Protein AF-A0AA96DJN0-F1 (afdb_monomer_lite)

Radius of gyration: 13.92 Å; chains: 1; bounding box: 29×29×31 Å

pLDDT: mean 93.67, std 10.39, range [49.12, 98.75]

Foldseek 3Di:
DDDDDDDPVNVVVLVVQLVVVVVPPNVVSVVVSVVVVVVVVVCRVVVPPDDPPDPDD

Sequence (57 aa):
MVNINWTNEAEVWLEDIFNFISEDSKKIAKKVVKEIFEKVQILQMFPKFGYKYYEDD

Secondary structure (DSSP, 8-state):
-------HHHHHHHHHHHHHHHHHHHHHHHHHHHHHHHHHHGGGT-TT-S--S----

InterPro domains:
  IPR035093 Toxin-antitoxin system, RelE/ParE toxin domain superfamily [G3DSA:3.30.2310.20] (2-57)

Organism: NCBI:txid3074453

Structure (mmCIF, N/CA/C/O backbone):
data_AF-A0AA96DJN0-F1
#
_entry.id   AF-A0AA96DJN0-F1
#
loop_
_atom_site.group_PDB
_atom_site.id
_atom_site.type_symbol
_atom_site.label_atom_id
_atom_site.label_alt_id
_atom_site.label_comp_id
_atom_site.label_asym_id
_atom_site.label_entity_id
_atom_site.label_seq_id
_atom_site.pdbx_PDB_ins_code
_atom_site.Cartn_x
_atom_site.Cartn_y
_atom_site.Cartn_z
_atom_site.occupancy
_atom_site.B_iso_or_equiv
_atom_site.auth_seq_id
_atom_site.auth_comp_id
_atom_site.auth_asym_id
_atom_site.auth_atom_id
_atom_site.pdbx_PDB_model_num
ATOM 1 N N . MET A 1 1 ? 10.761 9.615 -15.346 1.00 83.38 1 MET A N 1
ATOM 2 C CA . MET A 1 1 ? 9.504 9.652 -14.579 1.00 83.38 1 MET A CA 1
ATOM 3 C C . MET A 1 1 ? 8.555 8.649 -15.204 1.00 83.38 1 MET A C 1
ATOM 5 O O . MET A 1 1 ? 8.566 8.543 -16.426 1.00 83.38 1 MET A O 1
ATOM 9 N N . VAL A 1 2 ? 7.811 7.891 -14.408 1.00 93.31 2 VAL A N 1
ATOM 10 C CA . VAL A 1 2 ? 6.816 6.924 -14.902 1.00 93.31 2 VAL A CA 1
ATOM 11 C C . VAL A 1 2 ? 5.463 7.188 -14.259 1.00 93.31 2 VAL A C 1
ATOM 13 O O . VAL A 1 2 ? 5.396 7.776 -13.181 1.00 93.31 2 VAL A O 1
ATOM 16 N N . ASN A 1 3 ? 4.402 6.725 -14.914 1.00 95.94 3 ASN A N 1
ATOM 17 C CA . ASN A 1 3 ? 3.063 6.743 -14.341 1.00 95.94 3 ASN A CA 1
ATOM 18 C C . ASN A 1 3 ? 2.863 5.497 -13.479 1.00 95.94 3 ASN A C 1
ATOM 20 O O . ASN A 1 3 ? 3.229 4.393 -13.885 1.00 95.94 3 ASN A O 1
ATOM 24 N N . ILE A 1 4 ? 2.272 5.686 -12.303 1.00 96.06 4 ILE A N 1
ATOM 25 C CA . ILE A 1 4 ? 1.837 4.582 -11.450 1.00 96.06 4 ILE A CA 1
ATOM 26 C C . ILE A 1 4 ? 0.415 4.223 -11.853 1.00 96.06 4 ILE A C 1
ATOM 28 O O . ILE A 1 4 ? -0.471 5.071 -11.803 1.00 96.06 4 ILE A O 1
ATOM 32 N N . ASN A 1 5 ? 0.214 2.957 -12.201 1.00 95.94 5 ASN A N 1
ATOM 33 C CA . ASN A 1 5 ? -1.107 2.395 -12.433 1.00 95.94 5 ASN A CA 1
ATOM 34 C C . ASN A 1 5 ? -1.405 1.413 -11.301 1.00 95.94 5 ASN A C 1
ATOM 36 O O . ASN A 1 5 ? -0.680 0.432 -11.133 1.00 95.94 5 ASN A O 1
ATOM 40 N N . TRP A 1 6 ? -2.450 1.693 -10.528 1.00 96.81 6 TRP A N 1
ATOM 41 C CA . TRP A 1 6 ? -2.995 0.740 -9.568 1.00 96.81 6 TRP A CA 1
ATOM 42 C C . TRP A 1 6 ? -3.917 -0.225 -10.308 1.00 96.81 6 TRP A C 1
ATOM 44 O O . TRP A 1 6 ? -4.670 0.179 -11.192 1.00 96.81 6 TRP A O 1
ATOM 54 N N . THR A 1 7 ? -3.820 -1.512 -9.992 1.00 98.00 7 THR A N 1
ATOM 55 C CA . THR A 1 7 ? -4.808 -2.485 -10.456 1.00 98.00 7 THR A CA 1
ATOM 56 C C . THR A 1 7 ? -6.053 -2.378 -9.585 1.00 98.00 7 THR A C 1
ATOM 58 O O . THR A 1 7 ? -5.958 -2.017 -8.413 1.00 98.00 7 THR A O 1
ATOM 61 N N . ASN A 1 8 ? -7.210 -2.768 -10.124 1.00 98.06 8 ASN A N 1
ATOM 62 C CA . ASN A 1 8 ? -8.443 -2.841 -9.335 1.00 98.06 8 ASN A CA 1
ATOM 63 C C . ASN A 1 8 ? -8.259 -3.715 -8.081 1.00 98.06 8 ASN A C 1
ATOM 65 O O . ASN A 1 8 ? -8.762 -3.385 -7.017 1.00 98.06 8 ASN A O 1
ATOM 69 N N . GLU A 1 9 ? -7.504 -4.814 -8.189 1.00 98.38 9 GLU A N 1
ATOM 70 C CA . GLU A 1 9 ? -7.182 -5.682 -7.050 1.00 98.38 9 GLU A CA 1
ATOM 71 C C . GLU A 1 9 ? -6.390 -4.942 -5.963 1.00 98.38 9 GLU A C 1
ATOM 73 O O . GLU A 1 9 ? -6.717 -5.043 -4.784 1.00 98.38 9 GLU A O 1
ATOM 78 N N . ALA A 1 10 ? -5.387 -4.148 -6.345 1.00 98.12 10 ALA A N 1
ATOM 79 C CA . ALA A 1 10 ? -4.599 -3.388 -5.384 1.00 98.12 10 ALA A CA 1
ATOM 80 C C . ALA A 1 10 ? -5.425 -2.282 -4.701 1.00 98.12 10 ALA A C 1
ATOM 82 O O . ALA A 1 10 ? -5.208 -1.998 -3.524 1.00 98.12 10 ALA A O 1
ATOM 83 N N . GLU A 1 11 ? -6.385 -1.679 -5.408 1.00 97.75 11 GLU A N 1
ATOM 84 C CA . GLU A 1 11 ? -7.338 -0.734 -4.813 1.00 97.75 11 GLU A CA 1
ATOM 85 C C . GLU A 1 11 ? -8.258 -1.419 -3.794 1.00 97.75 11 GLU A C 1
ATOM 87 O O . GLU A 1 11 ? -8.410 -0.909 -2.682 1.00 97.75 11 GLU A O 1
ATOM 92 N N . VAL A 1 12 ? -8.791 -2.602 -4.124 1.00 98.44 12 VAL A N 1
ATOM 93 C CA . VAL A 1 12 ? -9.595 -3.417 -3.194 1.00 98.44 12 VAL A CA 1
ATOM 94 C C . VAL A 1 12 ? -8.786 -3.774 -1.949 1.00 98.44 12 VAL A C 1
ATOM 96 O O . VAL A 1 12 ? -9.274 -3.617 -0.835 1.00 98.44 12 VAL A O 1
ATOM 99 N N . TRP A 1 13 ? -7.516 -4.157 -2.094 1.00 98.50 13 TRP A N 1
ATOM 100 C CA . TRP A 1 13 ? -6.670 -4.449 -0.933 1.00 98.50 13 TRP A CA 1
ATOM 101 C C . TRP A 1 13 ? -6.431 -3.230 -0.038 1.00 98.50 13 TRP A C 1
ATOM 103 O O . TRP A 1 13 ? -6.369 -3.378 1.182 1.00 98.50 13 TRP A O 1
ATOM 113 N N . LEU A 1 14 ? -6.306 -2.021 -0.598 1.00 98.38 14 LEU A N 1
ATOM 114 C CA . LEU A 1 14 ? -6.210 -0.804 0.217 1.00 98.38 14 LEU A CA 1
ATOM 115 C C . LEU A 1 14 ? -7.495 -0.556 1.017 1.00 98.38 14 LEU A C 1
ATOM 117 O O . LEU A 1 14 ? -7.413 -0.134 2.175 1.00 98.38 14 LEU A O 1
ATOM 121 N N . GLU A 1 15 ? -8.658 -0.824 0.422 1.00 98.44 15 GLU A N 1
ATOM 122 C CA . GLU A 1 15 ? -9.953 -0.750 1.102 1.00 98.44 15 GLU A CA 1
ATOM 123 C C . GLU A 1 15 ? -10.074 -1.810 2.207 1.00 98.44 15 GLU A C 1
ATOM 125 O O . GLU A 1 15 ? -10.438 -1.475 3.335 1.00 98.44 15 GLU A O 1
ATOM 130 N N . ASP A 1 16 ? -9.682 -3.054 1.939 1.00 98.69 16 ASP A N 1
ATOM 131 C CA . ASP A 1 16 ? -9.713 -4.142 2.922 1.00 98.69 16 ASP A CA 1
ATOM 132 C C . ASP A 1 16 ? -8.789 -3.859 4.114 1.00 98.69 16 ASP A C 1
ATOM 134 O O . ASP A 1 16 ? -9.200 -3.994 5.270 1.00 98.69 16 ASP A O 1
ATOM 138 N N . ILE A 1 17 ? -7.564 -3.380 3.859 1.00 98.69 17 ILE A N 1
ATOM 139 C CA . ILE A 1 17 ? -6.629 -2.943 4.909 1.00 98.69 17 ILE A CA 1
ATOM 140 C C . ILE A 1 17 ? -7.250 -1.819 5.742 1.00 98.69 17 ILE A C 1
ATOM 142 O O . ILE A 1 17 ? -7.152 -1.823 6.974 1.00 98.69 17 ILE A O 1
ATOM 146 N N . PHE A 1 18 ? -7.881 -0.841 5.086 1.00 98.75 18 PHE A N 1
ATOM 147 C CA . PHE A 1 18 ? -8.544 0.253 5.781 1.00 98.75 18 PHE A CA 1
ATOM 148 C C . PHE A 1 18 ? -9.666 -0.253 6.683 1.00 98.75 18 PHE A C 1
ATOM 150 O O . PHE A 1 18 ? -9.728 0.144 7.851 1.00 98.75 18 PHE A O 1
ATOM 157 N N . ASN A 1 19 ? -10.549 -1.091 6.143 1.00 98.75 19 ASN A N 1
ATOM 158 C CA . ASN A 1 19 ? -11.719 -1.609 6.837 1.00 98.75 19 ASN A CA 1
ATOM 159 C C . ASN A 1 19 ? -11.302 -2.445 8.045 1.00 98.75 19 ASN A C 1
ATOM 161 O O . ASN A 1 19 ? -11.757 -2.154 9.150 1.00 98.75 19 ASN A O 1
ATOM 165 N N . PHE A 1 20 ? -10.350 -3.363 7.861 1.00 98.69 20 PHE A N 1
ATOM 166 C CA . PHE A 1 20 ? -9.826 -4.214 8.927 1.00 98.69 20 PHE A CA 1
ATOM 167 C C . PHE A 1 20 ? -9.251 -3.398 10.093 1.00 98.69 20 PHE A C 1
ATOM 169 O O . PHE A 1 20 ? -9.656 -3.558 11.239 1.00 98.69 20 PHE A O 1
ATOM 176 N N . ILE A 1 21 ? -8.348 -2.449 9.819 1.00 98.69 21 ILE A N 1
ATOM 177 C CA . ILE A 1 21 ? -7.729 -1.634 10.881 1.00 98.69 21 ILE A CA 1
ATOM 178 C C . ILE A 1 21 ? -8.742 -0.654 11.500 1.00 98.69 21 ILE A C 1
ATOM 180 O O . ILE A 1 21 ? -8.606 -0.243 12.657 1.00 98.69 21 ILE A O 1
ATOM 184 N N . SER A 1 22 ? -9.756 -0.237 10.738 1.00 98.62 22 SER A N 1
ATOM 185 C CA . SER A 1 22 ? -10.775 0.708 11.205 1.00 98.62 22 SER A CA 1
ATOM 186 C C . SER A 1 22 ? -11.692 0.137 12.280 1.00 98.62 22 SER A C 1
ATOM 188 O O . SER A 1 22 ? -12.306 0.945 12.984 1.00 98.62 22 SER A O 1
ATOM 190 N N . GLU A 1 23 ? -11.765 -1.191 12.418 1.00 98.56 23 GLU A N 1
ATOM 191 C CA . GLU A 1 23 ? -12.469 -1.862 13.518 1.00 98.56 23 GLU A CA 1
ATOM 192 C C . GLU A 1 23 ? -11.909 -1.422 14.881 1.00 98.56 23 GLU A C 1
ATOM 194 O O . GLU A 1 23 ? -12.679 -1.102 15.785 1.00 98.56 23 GLU A O 1
ATOM 199 N N . ASP A 1 24 ? -10.584 -1.266 14.982 1.00 98.38 24 ASP A N 1
ATOM 200 C CA . ASP A 1 24 ? -9.904 -0.794 16.193 1.00 98.38 24 ASP A CA 1
ATOM 201 C C . ASP A 1 24 ? -9.660 0.723 16.186 1.00 98.38 24 ASP A C 1
ATOM 203 O O . ASP A 1 24 ? -9.851 1.422 17.188 1.00 98.38 24 ASP A O 1
ATOM 207 N N . SER A 1 25 ? -9.181 1.271 15.063 1.00 98.44 25 SER A N 1
ATOM 208 C CA . SER A 1 25 ? -8.814 2.686 14.980 1.00 98.44 25 SER A CA 1
ATOM 209 C C . SER A 1 25 ? -8.804 3.237 13.559 1.00 98.44 25 SER A C 1
ATOM 211 O O . SER A 1 25 ? -7.815 3.159 12.825 1.00 98.44 25 SER A O 1
ATOM 213 N N . LYS A 1 26 ? -9.851 3.997 13.225 1.00 98.25 26 LYS A N 1
ATOM 214 C CA . LYS A 1 26 ? -9.935 4.769 11.969 1.00 98.25 26 LYS A CA 1
ATOM 215 C C . LYS A 1 26 ? -8.746 5.710 11.748 1.00 98.25 26 LYS A C 1
ATOM 217 O O . LYS A 1 26 ? -8.378 5.993 10.610 1.00 98.25 26 LYS A O 1
ATOM 222 N N . LYS A 1 27 ? -8.139 6.234 12.823 1.00 98.56 27 LYS A N 1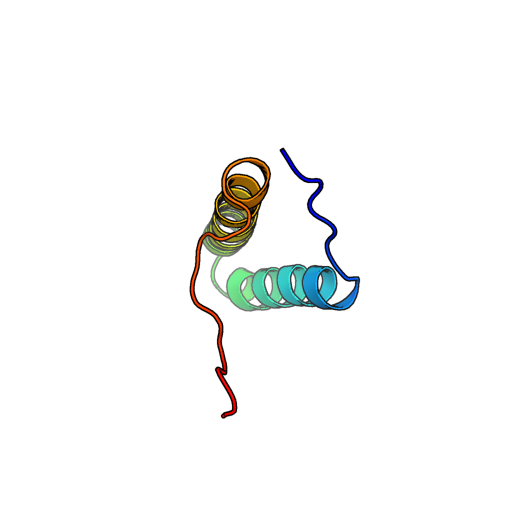
ATOM 223 C CA . LYS A 1 27 ? -6.952 7.101 12.722 1.00 98.56 27 LYS A CA 1
ATOM 224 C C . LYS A 1 27 ? -5.742 6.312 12.218 1.00 98.56 27 LYS A C 1
ATOM 226 O O . LYS A 1 27 ? -5.024 6.811 11.354 1.00 98.56 27 LYS A O 1
ATOM 231 N N . ILE A 1 28 ? -5.527 5.108 12.751 1.00 98.62 28 ILE A N 1
ATOM 232 C CA . ILE A 1 28 ? -4.426 4.234 12.332 1.00 98.62 28 ILE A CA 1
ATOM 233 C C . ILE A 1 28 ? -4.681 3.725 10.912 1.00 98.62 28 ILE A C 1
ATOM 235 O O . ILE A 1 28 ? -3.775 3.809 10.090 1.00 98.62 28 ILE A O 1
ATOM 239 N N . ALA A 1 29 ? -5.914 3.334 10.582 1.00 98.69 29 ALA A N 1
ATOM 240 C CA . ALA A 1 29 ? -6.281 2.901 9.232 1.00 98.69 29 ALA A CA 1
ATOM 241 C C . ALA A 1 29 ? -5.938 3.957 8.167 1.00 98.69 29 ALA A C 1
ATOM 243 O O . ALA A 1 29 ? -5.232 3.671 7.199 1.00 98.69 29 ALA A O 1
ATOM 244 N N . LYS A 1 30 ? -6.337 5.220 8.393 1.00 98.62 30 LYS A N 1
ATOM 245 C CA . LYS A 1 30 ? -5.978 6.346 7.509 1.00 98.62 30 LYS A CA 1
ATOM 246 C C . LYS A 1 30 ? -4.468 6.530 7.379 1.00 98.62 30 LYS A C 1
ATOM 248 O O . LYS A 1 30 ? -3.985 6.826 6.290 1.00 98.62 30 LYS A O 1
ATOM 253 N N . LYS A 1 31 ? -3.734 6.397 8.488 1.00 98.62 31 LYS A N 1
ATOM 254 C CA . LYS A 1 31 ? -2.275 6.537 8.496 1.00 98.62 31 LYS A CA 1
ATOM 255 C C . LYS A 1 31 ? -1.621 5.454 7.634 1.00 98.62 31 LYS A C 1
ATOM 257 O O . LYS A 1 31 ? -0.810 5.795 6.784 1.00 98.62 31 LYS A O 1
ATOM 262 N N . VAL A 1 32 ? -2.003 4.191 7.816 1.00 98.69 32 VAL A N 1
ATOM 263 C CA . VAL A 1 32 ? -1.409 3.052 7.098 1.00 98.69 32 VAL A CA 1
ATOM 264 C C . VAL A 1 32 ? -1.651 3.151 5.592 1.00 98.69 32 VAL A C 1
ATOM 266 O O . VAL A 1 32 ? -0.697 3.085 4.821 1.00 98.69 32 VAL A O 1
ATOM 269 N N . VAL A 1 33 ? -2.894 3.393 5.161 1.00 98.50 33 VAL A N 1
ATOM 270 C CA . VAL A 1 33 ? -3.213 3.553 3.728 1.00 98.50 33 VAL A CA 1
ATOM 271 C C . VAL A 1 33 ? -2.429 4.711 3.111 1.00 98.50 33 VAL A C 1
ATOM 273 O O . VAL A 1 33 ? -1.876 4.578 2.019 1.00 98.50 33 VAL A O 1
ATOM 276 N N . LYS A 1 34 ? -2.326 5.837 3.828 1.00 98.38 34 LYS A N 1
ATOM 277 C CA . LYS A 1 34 ? -1.544 6.990 3.380 1.00 98.38 34 LYS A CA 1
ATOM 278 C C . LYS A 1 34 ? -0.059 6.647 3.223 1.00 98.38 34 LYS A C 1
ATOM 280 O O . LYS A 1 34 ? 0.522 6.989 2.199 1.00 98.38 34 LYS A O 1
ATOM 285 N N . GLU A 1 35 ? 0.540 5.961 4.193 1.00 98.50 35 GLU A N 1
ATOM 286 C CA . GLU A 1 35 ? 1.956 5.571 4.138 1.00 98.50 35 GLU A CA 1
ATOM 287 C C . GLU A 1 35 ? 2.242 4.602 2.980 1.00 98.50 35 GLU A C 1
ATOM 289 O O . GLU A 1 35 ? 3.264 4.743 2.306 1.00 98.50 35 GLU A O 1
ATOM 294 N N . ILE A 1 36 ? 1.332 3.662 2.694 1.00 98.19 36 ILE A N 1
ATOM 295 C CA . ILE A 1 36 ? 1.436 2.787 1.516 1.00 98.19 36 ILE A CA 1
ATOM 296 C C . ILE A 1 36 ? 1.394 3.627 0.236 1.00 98.19 36 ILE A C 1
ATOM 298 O O . ILE A 1 36 ? 2.294 3.520 -0.599 1.00 98.19 36 ILE A O 1
ATOM 302 N N . PHE A 1 37 ? 0.391 4.500 0.100 1.00 97.19 37 PHE A N 1
ATOM 303 C CA . PHE A 1 37 ? 0.242 5.360 -1.071 1.00 97.19 37 PHE A CA 1
ATOM 304 C C . PHE A 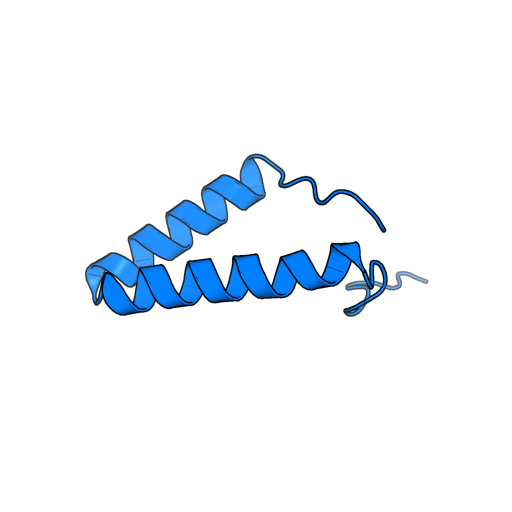1 37 ? 1.488 6.225 -1.310 1.00 97.19 37 PHE A C 1
ATOM 306 O O . PHE A 1 37 ? 2.018 6.235 -2.423 1.00 97.19 37 PHE A O 1
ATOM 313 N N . GLU A 1 38 ? 1.985 6.907 -0.273 1.00 96.81 38 GLU A N 1
ATOM 314 C CA . GLU A 1 38 ? 3.174 7.769 -0.335 1.00 96.81 38 GLU A CA 1
ATOM 315 C C . GLU A 1 38 ? 4.430 6.984 -0.724 1.00 96.81 38 GLU A C 1
ATOM 317 O O . GLU A 1 38 ? 5.206 7.438 -1.567 1.00 96.81 38 GLU A O 1
ATOM 322 N N . LYS A 1 39 ? 4.615 5.780 -0.172 1.00 95.88 39 LYS A N 1
ATOM 323 C CA . LYS A 1 39 ? 5.767 4.932 -0.497 1.00 95.88 39 LYS A CA 1
ATOM 324 C C . LYS A 1 39 ? 5.753 4.479 -1.957 1.00 95.88 39 LYS A C 1
ATOM 326 O O . LYS A 1 39 ? 6.810 4.439 -2.584 1.00 95.88 39 LYS A O 1
ATOM 331 N N . VAL A 1 40 ? 4.576 4.200 -2.519 1.00 96.44 40 VAL A N 1
ATOM 332 C CA . VAL A 1 40 ? 4.431 3.853 -3.942 1.00 96.44 40 VAL A CA 1
ATOM 333 C C . VAL A 1 40 ? 4.729 5.057 -4.843 1.00 96.44 40 VAL A C 1
ATOM 335 O O . VAL A 1 40 ? 5.357 4.873 -5.884 1.00 96.44 40 VAL A O 1
ATOM 338 N N . GLN A 1 41 ? 4.402 6.294 -4.437 1.00 95.19 41 GLN A N 1
ATOM 339 C CA . GLN A 1 41 ? 4.699 7.497 -5.241 1.00 95.19 41 GLN A CA 1
ATOM 340 C C . GLN A 1 41 ? 6.195 7.686 -5.541 1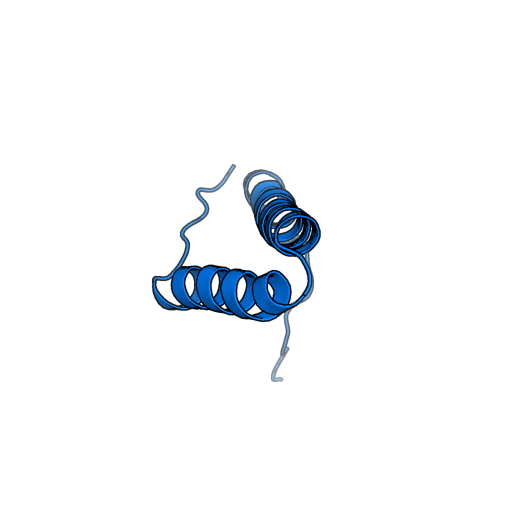.00 95.19 41 GLN A C 1
ATOM 342 O O . GLN A 1 41 ? 6.550 8.242 -6.581 1.00 95.19 41 GLN A O 1
ATOM 347 N N . ILE A 1 42 ? 7.085 7.169 -4.689 1.00 95.94 42 ILE A N 1
ATOM 348 C CA . ILE A 1 42 ? 8.541 7.201 -4.909 1.00 95.94 42 ILE A CA 1
ATOM 349 C C . ILE A 1 42 ? 8.922 6.505 -6.231 1.00 95.94 42 ILE A C 1
ATOM 351 O O . ILE A 1 42 ? 9.868 6.927 -6.907 1.00 95.94 42 ILE A O 1
ATOM 355 N N . LEU A 1 43 ? 8.156 5.493 -6.654 1.00 95.75 43 LEU A N 1
ATOM 356 C CA . LEU A 1 43 ? 8.404 4.742 -7.888 1.00 95.75 43 LEU A CA 1
ATOM 357 C C . LEU A 1 43 ? 8.266 5.596 -9.154 1.00 95.75 43 LEU A C 1
ATOM 359 O O . LEU A 1 43 ? 8.866 5.249 -10.169 1.00 95.75 43 LEU A O 1
ATOM 363 N N . GLN A 1 44 ? 7.566 6.739 -9.109 1.00 96.19 44 GLN A N 1
ATOM 364 C CA . GLN A 1 44 ? 7.519 7.662 -10.252 1.00 96.19 44 GLN A CA 1
ATOM 365 C C . GLN A 1 44 ? 8.919 8.158 -10.627 1.00 96.19 44 GLN A C 1
ATOM 367 O O . GLN A 1 44 ? 9.238 8.301 -11.812 1.00 96.19 44 GLN A O 1
ATOM 372 N N . MET A 1 45 ? 9.752 8.428 -9.618 1.00 96.81 45 MET A N 1
ATOM 373 C CA . MET A 1 45 ? 11.124 8.909 -9.785 1.00 96.81 45 MET A CA 1
ATOM 374 C C . MET A 1 45 ? 12.135 7.764 -9.823 1.00 96.81 45 MET A C 1
ATOM 376 O O . MET A 1 45 ? 13.102 7.838 -10.582 1.00 96.81 45 MET A O 1
ATOM 380 N N . PHE A 1 46 ? 11.888 6.692 -9.064 1.00 95.62 46 PHE A N 1
ATOM 381 C CA . PHE A 1 46 ? 12.786 5.543 -8.940 1.00 95.62 46 PHE A CA 1
ATOM 382 C C . PHE A 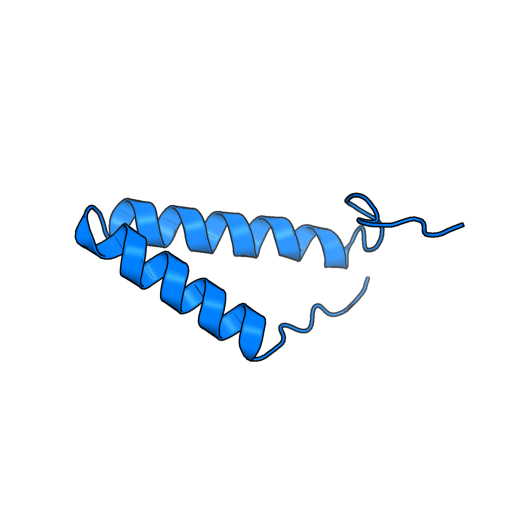1 46 ? 12.060 4.222 -9.254 1.00 95.62 46 PHE A C 1
ATOM 384 O O . PHE A 1 46 ? 11.808 3.431 -8.348 1.00 95.62 46 PHE A O 1
ATOM 391 N N . PRO A 1 47 ? 11.750 3.921 -10.531 1.00 93.62 47 PRO A N 1
ATOM 392 C CA . PRO A 1 47 ? 10.891 2.783 -10.895 1.00 93.62 47 PRO A CA 1
ATOM 393 C C . PRO A 1 47 ? 11.471 1.404 -10.560 1.00 93.62 47 PRO A C 1
ATOM 395 O O . PRO A 1 47 ? 10.749 0.418 -10.535 1.00 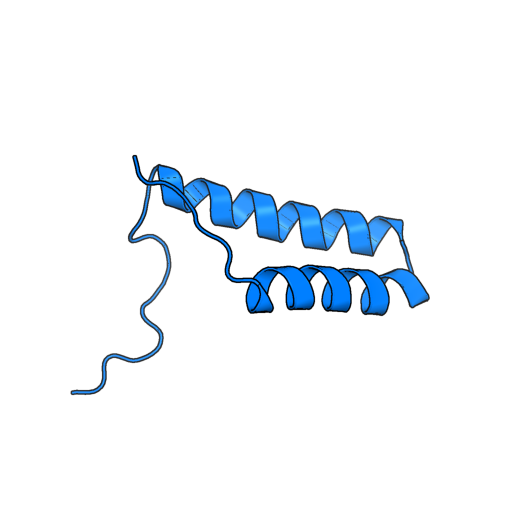93.62 47 PRO A O 1
ATOM 398 N N . LYS A 1 48 ? 12.789 1.327 -10.342 1.00 92.50 48 LYS A N 1
ATOM 399 C CA . LYS A 1 48 ? 13.506 0.098 -9.970 1.00 92.50 48 LYS A CA 1
ATOM 400 C C . LYS A 1 48 ? 13.743 -0.012 -8.459 1.00 92.50 48 LYS A C 1
ATOM 402 O O . LYS A 1 48 ? 14.527 -0.853 -8.034 1.00 92.50 48 LYS A O 1
ATOM 407 N N . PHE A 1 49 ? 13.143 0.872 -7.661 1.00 92.75 49 PHE A N 1
ATOM 408 C CA . PHE A 1 49 ? 13.240 0.814 -6.208 1.00 92.75 49 PHE A CA 1
ATOM 409 C C . PHE A 1 49 ? 12.431 -0.370 -5.668 1.00 92.75 49 PHE A C 1
ATOM 411 O O . PHE A 1 49 ? 11.322 -0.635 -6.125 1.00 92.75 49 PHE A O 1
ATOM 418 N N . GLY A 1 50 ? 12.991 -1.066 -4.681 1.00 88.75 50 GLY A N 1
ATOM 419 C CA . GLY A 1 50 ? 12.468 -2.332 -4.178 1.00 88.75 50 GLY A CA 1
ATOM 420 C C . GLY A 1 50 ? 13.331 -3.513 -4.608 1.00 88.75 50 GLY A C 1
ATOM 421 O O . GLY A 1 50 ? 14.442 -3.344 -5.109 1.00 88.75 50 GLY A O 1
ATOM 422 N N . TYR A 1 51 ? 12.813 -4.713 -4.384 1.00 89.25 51 TYR A N 1
ATOM 423 C CA . TYR A 1 51 ? 13.484 -5.961 -4.720 1.00 89.25 51 TYR A CA 1
ATOM 424 C C . TYR A 1 51 ? 12.565 -6.778 -5.610 1.00 89.25 51 TYR A C 1
ATOM 426 O O . TYR A 1 51 ? 11.358 -6.836 -5.370 1.00 89.25 51 TYR A O 1
ATOM 434 N N . LYS A 1 52 ? 13.137 -7.410 -6.636 1.00 86.62 52 LYS A N 1
ATOM 435 C CA . LYS A 1 52 ? 12.415 -8.440 -7.373 1.00 86.62 52 LYS A CA 1
ATOM 436 C C . LYS A 1 52 ? 12.127 -9.576 -6.399 1.00 86.62 52 LYS A C 1
ATOM 438 O O . LYS A 1 52 ? 13.042 -10.143 -5.811 1.00 86.62 52 LYS A O 1
ATOM 443 N N . TYR A 1 53 ? 10.850 -9.850 -6.198 1.00 80.69 53 TYR A N 1
ATOM 444 C CA . TYR A 1 53 ? 10.405 -11.058 -5.533 1.00 80.69 53 TYR A CA 1
ATOM 445 C C . TYR A 1 53 ? 10.385 -12.118 -6.639 1.00 80.69 53 TYR A C 1
ATOM 447 O O . TYR A 1 53 ? 9.604 -11.971 -7.573 1.00 80.69 53 TYR A O 1
ATOM 455 N N . TYR A 1 54 ? 11.316 -13.075 -6.575 1.00 73.38 54 TYR A N 1
ATOM 456 C CA . TYR A 1 54 ? 11.674 -14.063 -7.611 1.00 73.38 54 TYR A CA 1
ATOM 457 C C . TYR A 1 54 ? 12.595 -13.532 -8.735 1.00 73.38 54 TYR A C 1
ATOM 459 O O . TYR A 1 54 ? 12.172 -12.871 -9.682 1.00 73.38 54 TYR A O 1
ATOM 467 N N . GLU A 1 55 ? 13.890 -13.841 -8.628 1.00 57.59 55 GLU A N 1
ATOM 468 C CA . GLU A 1 55 ? 14.640 -14.331 -9.788 1.00 57.59 55 GLU A CA 1
ATOM 469 C C . GLU A 1 55 ? 14.423 -15.847 -9.773 1.00 57.59 55 GLU A C 1
ATOM 471 O O . GLU A 1 55 ? 14.999 -16.532 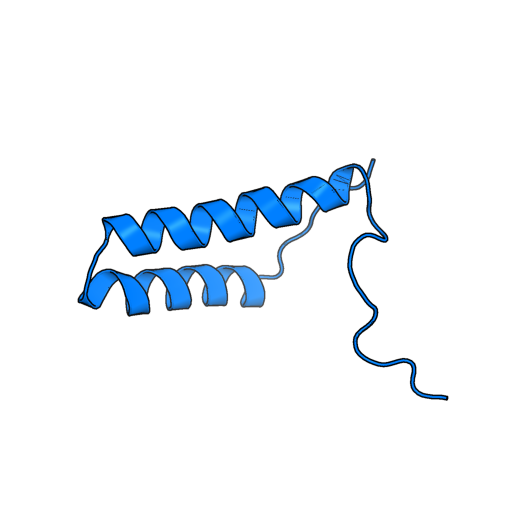-8.933 1.00 57.59 55 GLU A O 1
ATOM 476 N N . ASP A 1 56 ? 13.501 -16.343 -10.598 1.00 57.53 56 ASP A N 1
ATOM 477 C CA . ASP A 1 56 ? 13.579 -17.736 -11.042 1.00 57.53 56 ASP A CA 1
ATOM 478 C C . ASP A 1 56 ? 14.737 -17.805 -12.056 1.00 57.53 56 ASP A C 1
ATOM 480 O O . ASP A 1 56 ? 14.871 -16.891 -12.877 1.00 57.53 56 ASP A O 1
ATOM 484 N N . ASP A 1 57 ? 15.583 -18.832 -11.922 1.00 49.12 57 ASP A N 1
ATOM 485 C CA . ASP A 1 57 ? 16.799 -19.105 -12.716 1.00 49.12 57 ASP A CA 1
ATOM 486 C C . ASP A 1 57 ? 16.646 -18.935 -14.245 1.00 49.12 57 ASP A C 1
ATOM 488 O O . ASP A 1 57 ? 15.609 -19.358 -14.814 1.00 49.12 57 ASP A O 1
#